Protein AF-A0A5C8INZ8-F1 (afdb_monomer_lite)

Structure (mmCIF, N/CA/C/O backbone):
data_AF-A0A5C8INZ8-F1
#
_entry.id   AF-A0A5C8INZ8-F1
#
loop_
_atom_site.group_PDB
_atom_site.id
_atom_site.type_symbol
_atom_site.label_atom_id
_atom_site.label_alt_id
_atom_site.label_comp_id
_atom_site.label_asym_id
_atom_site.label_entity_id
_atom_site.label_seq_id
_atom_site.pdbx_PDB_ins_code
_atom_site.Cartn_x
_atom_site.Cartn_y
_atom_site.Cartn_z
_atom_site.occupancy
_atom_site.B_iso_or_equiv
_atom_site.auth_seq_id
_atom_site.auth_comp_id
_atom_site.auth_asym_id
_atom_site.auth_atom_id
_atom_site.pdbx_PDB_model_num
ATOM 1 N N . MET A 1 1 ? 9.612 -4.306 -44.210 1.00 40.81 1 MET A N 1
ATOM 2 C CA . MET A 1 1 ? 9.689 -4.846 -42.834 1.00 40.81 1 MET A CA 1
ATOM 3 C C . MET A 1 1 ? 9.434 -3.708 -41.857 1.00 40.81 1 MET A C 1
ATOM 5 O O . MET A 1 1 ? 10.135 -2.709 -41.943 1.00 40.81 1 MET A O 1
ATOM 9 N N . LYS A 1 2 ? 8.412 -3.801 -40.997 1.00 43.66 2 LYS A N 1
ATOM 10 C CA . LYS A 1 2 ? 8.175 -2.814 -39.928 1.00 43.66 2 LYS A CA 1
ATOM 11 C C . LYS A 1 2 ? 8.855 -3.328 -38.661 1.00 43.66 2 LYS A C 1
ATOM 13 O O . LYS A 1 2 ? 8.386 -4.297 -38.078 1.00 43.66 2 LYS A O 1
ATOM 18 N N . SER A 1 3 ? 9.970 -2.718 -38.277 1.00 52.59 3 SER A N 1
ATOM 19 C CA . SER A 1 3 ? 10.570 -2.927 -36.963 1.00 52.59 3 SER A CA 1
ATOM 20 C C . SER A 1 3 ? 9.816 -2.061 -35.956 1.00 52.59 3 SER A C 1
ATOM 22 O O . SER A 1 3 ? 9.867 -0.835 -36.023 1.00 52.59 3 SER A O 1
ATOM 24 N N . GLU A 1 4 ? 9.079 -2.679 -35.034 1.00 58.44 4 GLU A N 1
ATOM 25 C CA . GLU A 1 4 ? 8.600 -1.939 -33.865 1.00 58.44 4 GLU A CA 1
ATOM 26 C C . GLU A 1 4 ? 9.768 -1.810 -32.886 1.00 58.44 4 GLU A C 1
ATOM 28 O O . GLU A 1 4 ? 10.257 -2.803 -32.343 1.00 58.44 4 GLU A O 1
ATOM 33 N N . GLN A 1 5 ? 10.267 -0.584 -32.718 1.00 57.09 5 GLN A N 1
ATOM 34 C CA . GLN A 1 5 ? 11.282 -0.288 -31.716 1.00 57.09 5 GLN A CA 1
ATOM 35 C C . GLN A 1 5 ? 10.610 -0.198 -30.348 1.00 57.09 5 GLN A C 1
ATOM 37 O O . GLN A 1 5 ? 9.704 0.609 -30.142 1.00 57.09 5 GLN A O 1
ATOM 42 N N . ILE A 1 6 ? 11.060 -1.028 -29.410 1.00 59.97 6 ILE A N 1
ATOM 43 C CA . ILE A 1 6 ? 10.658 -0.915 -28.009 1.00 59.97 6 ILE A CA 1
ATOM 44 C C . ILE A 1 6 ? 11.382 0.313 -27.431 1.00 59.97 6 ILE A C 1
ATOM 46 O O . ILE A 1 6 ? 12.613 0.369 -27.509 1.00 59.97 6 ILE A O 1
ATOM 50 N N . PRO A 1 7 ? 10.662 1.311 -26.890 1.00 58.78 7 PRO A N 1
ATOM 51 C CA . PRO A 1 7 ? 11.281 2.537 -26.400 1.00 58.78 7 PRO A CA 1
ATOM 52 C C . PRO A 1 7 ? 12.20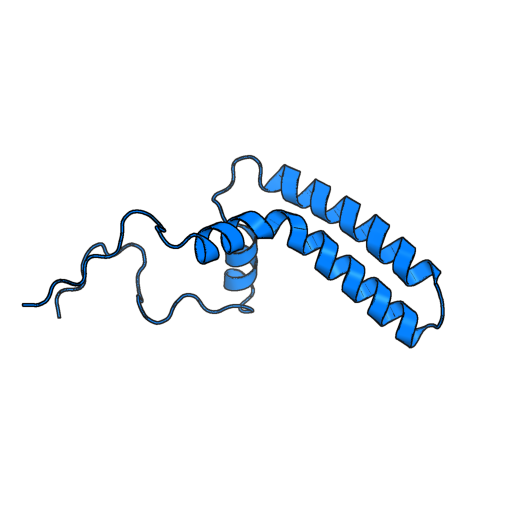7 2.250 -25.207 1.00 58.78 7 PRO A C 1
ATOM 54 O O . PRO A 1 7 ? 11.845 1.526 -24.282 1.00 58.78 7 PRO A O 1
ATOM 57 N N . GLN A 1 8 ? 13.420 2.817 -25.240 1.00 55.31 8 GLN A N 1
ATOM 58 C CA . GLN A 1 8 ? 14.454 2.623 -24.207 1.00 55.31 8 GLN A CA 1
ATOM 59 C C . GLN A 1 8 ? 14.155 3.357 -22.896 1.00 55.31 8 GLN A C 1
ATOM 61 O O . GLN A 1 8 ? 14.729 3.031 -21.858 1.00 55.31 8 GLN A O 1
ATOM 66 N N . LYS A 1 9 ? 13.281 4.359 -22.948 1.00 56.03 9 LYS A N 1
ATOM 67 C CA . LYS A 1 9 ? 12.795 5.104 -21.795 1.00 56.03 9 LYS A CA 1
ATOM 68 C C . LYS A 1 9 ? 11.278 5.034 -21.797 1.00 56.03 9 LYS A C 1
ATOM 70 O O . LYS A 1 9 ? 10.648 5.106 -22.853 1.00 56.03 9 LYS A O 1
ATOM 75 N N . LEU A 1 10 ? 10.687 4.878 -20.613 1.00 59.91 10 LEU A N 1
ATOM 76 C CA . LEU A 1 10 ? 9.277 5.201 -20.445 1.00 59.91 10 LEU A CA 1
ATOM 77 C C . LEU A 1 10 ? 9.147 6.722 -20.599 1.00 59.91 10 LEU A C 1
ATOM 79 O O . LEU A 1 10 ? 9.184 7.456 -19.620 1.00 59.91 10 LEU A O 1
ATOM 83 N N . ASP A 1 11 ? 8.971 7.191 -21.829 1.00 59.31 11 ASP A N 1
ATOM 84 C CA . ASP A 1 11 ? 8.662 8.600 -22.106 1.00 59.31 11 ASP A CA 1
ATOM 85 C C . ASP A 1 11 ? 7.179 8.917 -21.826 1.00 59.31 11 ASP A C 1
ATOM 87 O O . ASP A 1 11 ? 6.691 10.006 -22.118 1.00 59.31 11 ASP A O 1
ATOM 91 N N . ASN A 1 12 ? 6.442 7.957 -21.250 1.00 65.50 12 ASN A N 1
ATOM 92 C CA . ASN A 1 12 ? 5.077 8.146 -20.791 1.00 65.50 12 ASN A CA 1
ATOM 93 C C . ASN A 1 12 ? 5.070 8.495 -19.292 1.00 65.50 12 ASN A C 1
ATOM 95 O O . ASN A 1 12 ? 5.201 7.587 -18.461 1.00 65.50 12 ASN A O 1
ATOM 99 N N . PRO A 1 13 ? 4.865 9.774 -18.926 1.00 61.75 13 PRO A N 1
ATOM 100 C CA . PRO A 1 13 ? 4.904 10.212 -17.535 1.00 61.75 13 PRO A CA 1
ATOM 101 C C . PRO A 1 13 ? 3.892 9.460 -16.669 1.00 61.75 13 PRO A C 1
ATOM 103 O O . PRO A 1 13 ? 4.223 9.074 -15.555 1.00 61.75 13 PRO A O 1
ATOM 106 N N . ALA A 1 14 ? 2.696 9.152 -17.183 1.00 67.56 14 ALA A N 1
ATOM 107 C CA . ALA A 1 14 ? 1.675 8.431 -16.420 1.00 67.56 14 ALA A CA 1
ATOM 108 C C . ALA A 1 14 ? 2.139 7.031 -15.978 1.00 67.56 14 ALA A C 1
ATOM 110 O O . ALA A 1 14 ? 1.800 6.567 -14.890 1.00 67.56 14 ALA A O 1
ATOM 111 N N . GLN A 1 15 ? 2.936 6.359 -16.809 1.00 66.50 15 GLN A N 1
ATOM 112 C CA . GLN A 1 15 ? 3.433 5.021 -16.512 1.00 66.50 15 GLN A CA 1
ATOM 113 C C . GLN A 1 15 ? 4.631 5.066 -15.547 1.00 66.50 15 GLN A C 1
ATOM 115 O O . GLN A 1 15 ? 4.741 4.188 -14.697 1.00 66.50 15 GLN A O 1
ATOM 120 N N . VAL A 1 16 ? 5.470 6.108 -15.610 1.00 66.88 16 VAL A N 1
ATOM 121 C CA . VAL A 1 16 ? 6.520 6.370 -14.604 1.00 66.88 16 VAL A CA 1
ATOM 122 C C . VAL A 1 16 ? 5.895 6.682 -13.245 1.00 66.88 16 VAL A C 1
ATOM 124 O O . VAL A 1 16 ? 6.244 6.040 -12.259 1.00 66.88 16 VAL A O 1
ATOM 127 N N . PHE A 1 17 ? 4.889 7.562 -13.208 1.00 68.44 17 PHE A N 1
ATOM 128 C CA . PHE A 1 17 ? 4.141 7.861 -11.988 1.00 68.44 17 PHE A CA 1
ATOM 129 C C . PHE A 1 17 ? 3.544 6.600 -11.368 1.00 68.44 17 PHE A C 1
ATOM 131 O O . PHE A 1 17 ? 3.636 6.423 -10.163 1.00 68.44 17 PHE A O 1
ATOM 138 N N . TRP A 1 18 ? 2.986 5.680 -12.159 1.00 69.75 18 TRP A N 1
ATOM 139 C CA . TRP A 1 18 ? 2.456 4.426 -11.618 1.00 69.75 18 TRP A CA 1
ATOM 140 C C . TRP A 1 18 ? 3.529 3.543 -10.955 1.00 69.75 18 TRP A C 1
ATOM 142 O O . TRP A 1 18 ? 3.255 2.894 -9.946 1.00 69.75 18 TRP A O 1
ATOM 152 N N . LEU A 1 19 ? 4.749 3.513 -11.499 1.00 68.88 19 LEU A N 1
ATOM 153 C CA . LEU A 1 19 ? 5.889 2.780 -10.926 1.00 68.88 19 LEU A CA 1
ATOM 154 C C . LEU A 1 19 ? 6.453 3.456 -9.663 1.00 68.88 19 LEU A C 1
ATOM 156 O O . LEU A 1 19 ? 7.018 2.768 -8.817 1.00 68.88 19 LEU A O 1
ATOM 160 N N . GLU A 1 20 ? 6.313 4.777 -9.540 1.00 69.25 20 GLU A N 1
ATOM 161 C CA . GLU A 1 20 ? 6.769 5.565 -8.382 1.00 69.25 20 GLU A CA 1
ATOM 162 C C . GLU A 1 20 ? 5.720 5.644 -7.259 1.00 69.25 20 GLU A C 1
ATOM 164 O O . GLU A 1 20 ? 6.065 5.649 -6.079 1.00 69.25 20 GLU A O 1
ATOM 169 N N . VAL A 1 21 ? 4.430 5.639 -7.609 1.00 75.00 21 VAL A N 1
ATOM 170 C CA . VAL A 1 21 ? 3.286 5.641 -6.676 1.00 75.00 21 VAL A CA 1
ATOM 171 C C . VAL A 1 21 ? 3.181 4.328 -5.890 1.00 75.00 21 VAL A C 1
ATOM 173 O O . VAL A 1 21 ? 2.463 4.255 -4.892 1.00 75.00 21 VAL A O 1
ATOM 176 N N . ASP A 1 22 ? 3.933 3.294 -6.264 1.00 78.06 22 ASP A N 1
ATOM 177 C CA . ASP A 1 22 ? 3.981 2.030 -5.529 1.00 78.06 22 ASP A CA 1
ATOM 178 C C . ASP A 1 22 ? 4.385 2.198 -4.044 1.00 78.06 22 ASP A C 1
ATOM 180 O O . ASP A 1 22 ? 3.994 1.380 -3.217 1.00 78.06 22 ASP A O 1
ATOM 184 N N . GLU A 1 23 ? 5.086 3.276 -3.678 1.00 79.44 23 GLU A N 1
ATOM 185 C CA . GLU A 1 23 ? 5.510 3.579 -2.302 1.00 79.44 23 GLU A CA 1
ATOM 186 C C . GLU A 1 23 ? 4.362 3.968 -1.374 1.00 79.44 23 GLU A C 1
ATOM 188 O O . GLU A 1 23 ? 4.389 3.641 -0.187 1.00 79.44 23 GLU A O 1
ATOM 193 N N . ILE A 1 24 ? 3.343 4.642 -1.909 1.00 83.94 24 ILE A N 1
ATOM 194 C CA . ILE A 1 24 ? 2.184 5.106 -1.135 1.00 83.94 24 ILE A CA 1
ATOM 195 C C . ILE A 1 24 ? 1.026 4.101 -1.182 1.00 83.94 24 ILE A C 1
ATOM 197 O O . ILE A 1 24 ? 0.083 4.197 -0.396 1.00 83.94 24 ILE A O 1
ATOM 201 N N . MET A 1 25 ? 1.093 3.104 -2.068 1.00 87.00 25 MET A N 1
ATOM 202 C CA . MET A 1 25 ? 0.067 2.065 -2.200 1.00 87.00 25 MET A CA 1
ATOM 203 C C . MET A 1 25 ? -0.199 1.279 -0.904 1.00 87.00 25 MET A C 1
ATOM 205 O O . MET A 1 25 ? -1.377 1.091 -0.585 1.00 87.00 25 MET A O 1
ATOM 209 N N . PRO A 1 26 ? 0.812 0.856 -0.113 1.00 89.75 26 PRO A N 1
ATOM 210 C CA . PRO A 1 26 ? 0.565 0.173 1.158 1.00 89.75 26 PRO A CA 1
ATOM 211 C C . PRO A 1 26 ? -0.297 1.004 2.117 1.00 89.75 26 PRO A C 1
ATOM 213 O O . PRO A 1 26 ? -1.213 0.468 2.743 1.00 89.75 26 PRO A O 1
ATOM 216 N N . PHE A 1 27 ? -0.075 2.321 2.176 1.00 93.38 27 PHE A N 1
ATOM 217 C CA . PHE A 1 27 ? -0.885 3.229 2.986 1.00 93.38 27 PHE A CA 1
ATOM 218 C C . PHE A 1 27 ? -2.351 3.217 2.548 1.00 93.38 27 PHE A C 1
ATOM 220 O O . PHE A 1 27 ? -3.237 3.004 3.377 1.00 93.38 27 PHE A O 1
ATOM 227 N N . PHE A 1 28 ? -2.615 3.404 1.252 1.00 92.50 28 PHE A N 1
ATOM 228 C CA . PHE A 1 28 ? -3.984 3.443 0.735 1.00 92.50 28 PHE A CA 1
ATOM 229 C C . PHE A 1 28 ? -4.724 2.119 0.931 1.00 92.50 28 PHE A C 1
ATOM 231 O O . PHE A 1 28 ? -5.905 2.140 1.278 1.00 92.50 28 PHE A O 1
ATOM 238 N N . ILE A 1 29 ? -4.043 0.980 0.773 1.00 92.44 29 ILE A N 1
ATOM 239 C CA . ILE A 1 29 ? -4.631 -0.347 1.003 1.00 92.44 29 ILE A CA 1
ATOM 240 C C . ILE A 1 29 ? -5.059 -0.494 2.469 1.00 92.44 29 ILE A C 1
ATOM 242 O O . ILE A 1 29 ? -6.203 -0.862 2.745 1.00 92.44 29 ILE A O 1
ATOM 246 N N . CYS A 1 30 ? -4.181 -0.164 3.418 1.00 95.12 30 CYS A N 1
ATOM 247 C CA . CYS A 1 30 ? -4.494 -0.256 4.845 1.00 95.12 30 CYS A CA 1
ATOM 248 C C . CYS A 1 30 ? -5.567 0.752 5.281 1.00 95.12 30 CYS A C 1
ATOM 250 O O . CYS A 1 30 ? -6.446 0.415 6.077 1.00 95.12 30 CYS A O 1
ATOM 252 N N . TRP A 1 31 ? -5.545 1.970 4.737 1.00 95.50 31 TRP A N 1
ATOM 253 C CA . TRP A 1 31 ? -6.568 2.975 5.016 1.00 95.50 31 TRP A CA 1
ATOM 254 C C . TRP A 1 31 ? -7.943 2.554 4.481 1.00 95.50 31 TRP A C 1
ATOM 256 O O . TRP A 1 31 ? -8.935 2.620 5.212 1.00 95.50 31 TRP A O 1
ATOM 266 N N . ALA A 1 32 ? -8.004 2.041 3.248 1.00 95.19 32 ALA A N 1
ATOM 267 C CA . ALA A 1 32 ? -9.227 1.500 2.661 1.00 95.19 32 ALA A CA 1
ATOM 268 C C . ALA A 1 32 ? -9.763 0.303 3.463 1.00 95.19 32 ALA A C 1
ATOM 270 O O . ALA A 1 32 ? -10.965 0.233 3.730 1.00 95.19 32 ALA A O 1
ATOM 271 N N . ALA A 1 33 ? -8.884 -0.595 3.920 1.00 95.56 33 ALA A N 1
ATOM 272 C CA . ALA A 1 33 ? -9.260 -1.693 4.807 1.00 95.56 33 ALA A CA 1
ATOM 273 C C . ALA A 1 33 ? -9.843 -1.180 6.136 1.00 95.56 33 ALA A C 1
ATOM 275 O O . ALA A 1 33 ? -10.876 -1.674 6.584 1.00 95.56 33 ALA A O 1
ATOM 276 N N . GLY A 1 34 ? -9.252 -0.140 6.734 1.00 94.69 34 GLY A N 1
ATOM 277 C CA . GLY A 1 34 ? -9.777 0.504 7.942 1.00 94.69 34 GLY A CA 1
ATOM 278 C C . GLY A 1 34 ? -11.163 1.129 7.744 1.00 94.69 34 GLY A C 1
ATOM 279 O O . GLY A 1 34 ? -12.042 0.979 8.595 1.00 94.69 34 GLY A O 1
ATOM 280 N N . LEU A 1 35 ? -11.402 1.774 6.596 1.00 95.31 35 LEU A N 1
ATOM 281 C CA . LEU A 1 35 ? -12.726 2.290 6.220 1.00 95.31 35 LEU A CA 1
ATOM 282 C C . LEU A 1 35 ? -13.751 1.164 6.029 1.00 95.31 35 LEU A C 1
ATOM 284 O O . LEU A 1 35 ? -14.892 1.286 6.480 1.00 95.31 35 LEU A O 1
ATOM 288 N N . PHE A 1 36 ? -13.348 0.061 5.399 1.00 96.19 36 PHE A N 1
ATOM 289 C CA . PHE A 1 36 ? -14.204 -1.107 5.215 1.00 96.19 36 PHE A CA 1
ATOM 290 C C . PHE A 1 36 ? -14.569 -1.756 6.558 1.00 96.19 36 PHE A C 1
ATOM 292 O O . PHE A 1 36 ? -15.744 -1.999 6.833 1.00 96.19 36 PHE A O 1
ATOM 299 N N . LEU A 1 37 ? -13.589 -1.941 7.444 1.00 94.62 37 LEU A N 1
ATOM 300 C CA . LEU A 1 37 ? -13.803 -2.470 8.790 1.00 94.62 37 LEU A CA 1
ATOM 301 C C . LEU A 1 37 ? -14.669 -1.544 9.647 1.00 94.62 37 LEU A C 1
ATOM 303 O O . LEU A 1 37 ? -15.517 -2.035 10.392 1.00 94.62 37 LEU A O 1
ATOM 307 N N . ARG A 1 38 ? -14.535 -0.217 9.510 1.00 94.12 38 ARG A N 1
ATOM 308 C CA . ARG A 1 38 ? -15.458 0.739 10.143 1.00 94.12 38 ARG A CA 1
ATOM 309 C C . ARG A 1 38 ? -16.896 0.503 9.688 1.00 94.12 38 ARG A C 1
ATOM 311 O O . ARG A 1 38 ? -17.793 0.548 10.521 1.00 94.12 38 ARG A O 1
ATOM 318 N N . LYS A 1 39 ? -17.131 0.246 8.397 1.00 93.19 39 LYS A N 1
ATOM 319 C CA . LYS A 1 39 ? -18.481 -0.032 7.881 1.00 93.19 39 LYS A CA 1
ATOM 320 C C . LYS A 1 39 ? -19.076 -1.308 8.489 1.00 93.19 39 LYS A C 1
ATOM 322 O O . LYS A 1 39 ? -20.275 -1.347 8.731 1.00 93.19 39 LYS A O 1
ATOM 327 N N . LEU A 1 40 ? -18.248 -2.323 8.744 1.00 93.00 40 LEU A N 1
ATOM 328 C CA . LEU A 1 40 ? -18.685 -3.595 9.330 1.00 93.00 40 LEU A CA 1
ATOM 329 C C . LEU A 1 40 ? -18.893 -3.529 10.848 1.00 93.00 40 LEU A C 1
ATOM 331 O O . LEU A 1 40 ? -19.826 -4.129 11.366 1.00 93.00 40 LEU A O 1
ATOM 335 N N . THR A 1 41 ? -18.021 -2.819 11.561 1.00 91.62 41 THR A N 1
ATOM 336 C CA . THR A 1 41 ? -17.989 -2.814 13.037 1.00 91.62 41 THR A CA 1
ATOM 337 C C . THR A 1 41 ? -18.633 -1.578 13.664 1.00 91.62 41 THR A C 1
ATOM 339 O O . THR A 1 41 ? -18.857 -1.551 14.868 1.00 91.62 41 THR A O 1
ATOM 342 N N . GLY A 1 42 ? -18.874 -0.520 12.886 1.00 90.31 42 GLY A N 1
ATOM 343 C CA . GLY A 1 42 ? -19.338 0.783 13.374 1.00 90.31 42 GLY A CA 1
ATOM 344 C C . GLY A 1 42 ? -18.281 1.595 14.136 1.00 90.31 42 GLY A C 1
ATOM 345 O O . GLY A 1 42 ? -18.525 2.752 14.471 1.00 90.31 42 GLY A O 1
ATOM 346 N N . SER A 1 43 ? -17.094 1.036 14.393 1.00 90.50 43 SER A N 1
ATOM 347 C CA . SER A 1 43 ? -16.072 1.670 15.227 1.00 90.50 43 SER A CA 1
ATOM 348 C C . SER A 1 43 ? -15.161 2.601 14.427 1.00 90.50 43 SER A C 1
ATOM 350 O O . SER A 1 43 ? -14.490 2.192 13.477 1.00 90.50 43 SER A O 1
ATOM 352 N N . THR A 1 44 ? -15.071 3.862 14.855 1.00 90.12 44 THR A N 1
ATOM 353 C CA . THR A 1 44 ? -14.154 4.861 14.277 1.00 90.12 44 THR A CA 1
ATOM 354 C C . THR A 1 44 ? -12.681 4.481 14.471 1.00 90.12 44 THR A C 1
ATOM 356 O O . THR A 1 44 ? -11.844 4.841 13.642 1.00 90.12 44 THR A O 1
ATOM 359 N N . TRP A 1 45 ? -12.368 3.680 15.498 1.00 92.75 45 TRP A N 1
ATOM 360 C CA . TRP A 1 45 ? -11.010 3.195 15.772 1.00 92.75 45 TRP A CA 1
ATOM 361 C C . TRP A 1 45 ? -10.434 2.325 14.649 1.00 92.75 45 TRP A C 1
ATOM 363 O O . TRP A 1 45 ? -9.220 2.234 14.505 1.00 92.75 45 TRP A O 1
ATOM 373 N N . MET A 1 46 ? -11.282 1.725 13.808 1.00 93.19 46 MET A N 1
ATOM 374 C CA . MET A 1 46 ? -10.813 0.959 12.649 1.00 93.19 46 MET A CA 1
ATOM 375 C C . MET A 1 46 ? -10.135 1.849 11.602 1.00 93.19 46 MET A C 1
ATOM 377 O O . MET A 1 46 ? -9.181 1.424 10.955 1.00 93.19 46 MET A O 1
ATOM 381 N N . VAL A 1 47 ? -10.579 3.103 11.456 1.00 93.69 47 VAL A N 1
ATOM 382 C CA . VAL A 1 47 ? -9.969 4.049 10.509 1.00 93.69 47 VAL A CA 1
ATOM 383 C C . VAL A 1 47 ? -8.619 4.521 11.028 1.00 93.69 47 VAL A C 1
ATOM 385 O O . VAL A 1 47 ? -7.645 4.513 10.282 1.00 93.69 47 VAL A O 1
ATOM 388 N N . THR A 1 48 ? -8.541 4.892 12.309 1.00 94.50 48 THR A N 1
ATOM 389 C CA . THR A 1 48 ? -7.278 5.325 12.923 1.00 94.50 48 THR A CA 1
ATOM 390 C C . THR A 1 48 ? -6.268 4.179 12.982 1.00 94.50 48 THR A C 1
ATOM 392 O O . THR A 1 48 ? -5.100 4.385 12.658 1.00 94.50 48 THR A O 1
ATOM 395 N N . GLY A 1 49 ? -6.725 2.959 13.280 1.00 95.12 49 GLY A N 1
ATOM 396 C CA . GLY A 1 49 ? -5.923 1.741 13.177 1.00 95.12 49 GLY A CA 1
ATOM 397 C C . GLY A 1 49 ? -5.413 1.498 11.755 1.00 95.12 49 GLY A C 1
ATOM 398 O O . GLY A 1 49 ? -4.218 1.291 11.569 1.00 95.12 49 GLY A O 1
ATOM 399 N N . GLY A 1 50 ? -6.280 1.604 10.743 1.00 94.56 50 GLY A N 1
ATOM 400 C CA . GLY A 1 50 ? -5.894 1.472 9.333 1.00 94.56 50 GLY A CA 1
ATOM 401 C C . GLY A 1 50 ? -4.844 2.497 8.891 1.00 94.56 50 GLY A C 1
ATOM 402 O O . GLY A 1 50 ? -3.910 2.141 8.178 1.00 94.56 50 GLY A O 1
ATOM 403 N N . ILE A 1 51 ? -4.943 3.744 9.367 1.00 95.44 51 ILE A N 1
ATOM 404 C CA . ILE A 1 51 ? -3.936 4.792 9.125 1.00 95.44 51 ILE A CA 1
ATOM 405 C C . ILE A 1 51 ? -2.601 4.424 9.783 1.00 95.44 51 ILE A C 1
ATOM 407 O O . ILE A 1 51 ? -1.570 4.448 9.114 1.00 95.44 51 ILE A O 1
ATOM 411 N N . ALA A 1 52 ? -2.604 4.057 11.069 1.00 95.75 52 ALA A N 1
ATOM 412 C CA . ALA A 1 52 ? -1.383 3.714 11.800 1.00 95.75 52 ALA A CA 1
ATOM 413 C C . ALA A 1 52 ? -0.664 2.506 11.178 1.00 95.75 52 ALA A C 1
ATOM 415 O O . ALA A 1 52 ? 0.543 2.546 10.931 1.00 95.75 52 ALA A O 1
ATOM 416 N N . VAL A 1 53 ? -1.429 1.461 10.856 1.00 95.56 53 VAL A N 1
ATOM 417 C CA . VAL A 1 53 ? -0.939 0.264 10.168 1.00 95.56 53 VAL A CA 1
ATOM 418 C C . VAL A 1 53 ? -0.420 0.622 8.772 1.00 95.56 53 VAL A C 1
ATOM 420 O O . VAL A 1 53 ? 0.662 0.177 8.395 1.00 95.56 53 VAL A O 1
ATOM 423 N N . GLY A 1 54 ? -1.124 1.481 8.031 1.00 94.50 54 GLY A N 1
ATOM 424 C CA . GLY A 1 54 ? -0.702 1.945 6.710 1.00 94.50 54 GLY A CA 1
ATOM 425 C C . GLY A 1 54 ? 0.616 2.715 6.725 1.00 94.50 54 GLY A C 1
ATOM 426 O O . GLY A 1 54 ? 1.471 2.471 5.873 1.00 94.50 54 GLY A O 1
ATOM 427 N N . ILE A 1 55 ? 0.820 3.600 7.706 1.00 94.12 55 ILE A N 1
ATOM 428 C CA . ILE A 1 55 ? 2.091 4.319 7.895 1.00 94.12 55 ILE A CA 1
ATOM 429 C C . ILE A 1 55 ? 3.217 3.323 8.179 1.00 94.12 55 ILE A C 1
ATOM 431 O O . ILE A 1 55 ? 4.270 3.386 7.543 1.00 94.12 55 ILE A O 1
ATOM 435 N N . PHE A 1 56 ? 2.986 2.375 9.091 1.00 94.12 56 PHE A N 1
ATOM 436 C CA . PHE A 1 56 ? 3.974 1.361 9.447 1.00 94.12 56 PHE A CA 1
ATOM 437 C C . PHE A 1 56 ? 4.379 0.501 8.241 1.00 94.12 56 PHE A C 1
ATOM 439 O O . PHE A 1 56 ? 5.568 0.385 7.942 1.00 94.12 56 PHE A O 1
ATOM 446 N N . PHE A 1 57 ? 3.410 -0.051 7.504 1.00 91.81 57 PHE A N 1
ATOM 447 C CA . PHE A 1 57 ? 3.699 -0.865 6.321 1.00 91.81 57 PHE A CA 1
ATOM 448 C C . PHE A 1 57 ? 4.370 -0.065 5.208 1.00 91.81 57 PHE A C 1
ATOM 450 O O . PHE A 1 57 ? 5.283 -0.584 4.570 1.00 91.81 57 PHE A O 1
ATOM 457 N N . SER A 1 58 ? 3.980 1.195 5.001 1.00 91.44 58 SER A N 1
ATOM 458 C CA . SER A 1 58 ? 4.636 2.058 4.009 1.00 91.44 58 SER A CA 1
ATOM 459 C C . SER A 1 58 ? 6.089 2.324 4.386 1.00 91.44 58 SER A C 1
ATOM 461 O O . SER A 1 58 ? 6.968 2.212 3.540 1.00 91.44 58 SER A O 1
ATOM 463 N N . TRP A 1 59 ? 6.380 2.575 5.665 1.00 90.69 59 TRP A N 1
ATOM 464 C CA . TRP A 1 59 ? 7.754 2.747 6.138 1.00 90.69 59 TRP A CA 1
ATOM 465 C C . TRP A 1 59 ? 8.608 1.487 5.931 1.00 90.69 59 TRP A C 1
ATOM 467 O O . TRP A 1 59 ? 9.728 1.574 5.419 1.00 90.69 59 TRP A O 1
ATOM 477 N N . VAL A 1 60 ? 8.072 0.310 6.272 1.00 90.00 60 VAL A N 1
ATOM 478 C CA . VAL A 1 60 ? 8.746 -0.978 6.034 1.00 90.00 60 VAL A CA 1
ATOM 479 C C . VAL A 1 60 ? 8.975 -1.203 4.537 1.00 90.00 60 VAL A C 1
ATOM 481 O O . VAL A 1 60 ? 10.085 -1.563 4.138 1.00 90.00 60 VAL A O 1
ATOM 484 N N . TYR A 1 61 ? 7.962 -0.945 3.707 1.00 88.12 61 TYR A N 1
ATOM 485 C CA . TYR A 1 61 ? 8.049 -1.097 2.256 1.00 88.12 61 TYR A CA 1
ATOM 486 C C . TYR A 1 61 ? 9.093 -0.155 1.652 1.00 88.12 61 TYR A C 1
ATOM 488 O O . TYR A 1 61 ? 9.972 -0.611 0.926 1.00 88.12 61 TYR A O 1
ATOM 496 N N . MET A 1 62 ? 9.084 1.129 2.016 1.00 86.88 62 MET A N 1
ATOM 497 C CA . MET A 1 62 ? 10.085 2.100 1.564 1.00 86.88 62 MET A CA 1
ATOM 498 C C . MET A 1 62 ? 11.501 1.684 1.974 1.00 86.88 62 MET A C 1
ATOM 500 O O . MET A 1 62 ? 12.434 1.807 1.182 1.00 86.88 62 MET A O 1
ATOM 504 N N . LYS A 1 63 ? 11.685 1.156 3.193 1.00 86.38 63 LYS A N 1
ATOM 505 C CA . LYS A 1 63 ? 12.985 0.642 3.647 1.00 86.38 63 LYS A CA 1
ATOM 506 C C . LYS A 1 63 ? 13.450 -0.551 2.807 1.00 86.38 63 LYS A C 1
ATOM 508 O O . LYS A 1 63 ? 14.634 -0.624 2.500 1.00 86.38 63 LYS A O 1
ATOM 513 N N . HIS A 1 64 ? 12.542 -1.448 2.424 1.00 82.69 64 HIS A N 1
ATOM 514 C CA . HIS A 1 64 ? 12.845 -2.582 1.545 1.00 82.69 64 HIS A CA 1
ATOM 515 C C . HIS A 1 64 ? 13.104 -2.150 0.091 1.00 82.69 64 HIS A C 1
ATOM 517 O O . HIS A 1 64 ? 13.984 -2.686 -0.580 1.00 82.69 64 HIS A O 1
ATOM 523 N N . LYS A 1 65 ? 12.377 -1.136 -0.392 1.00 80.38 65 LYS A N 1
ATOM 524 C CA . LYS A 1 65 ? 12.514 -0.605 -1.752 1.00 80.38 65 LYS A CA 1
ATOM 525 C C . LYS A 1 65 ? 13.823 0.169 -1.956 1.00 80.38 65 LYS A C 1
ATOM 527 O O . LYS A 1 65 ? 14.293 0.258 -3.087 1.00 80.38 65 LYS A O 1
ATOM 532 N N . ARG A 1 66 ? 14.462 0.693 -0.900 1.00 76.88 66 ARG A N 1
ATOM 533 C CA . ARG A 1 66 ? 15.784 1.352 -0.985 1.00 76.88 66 ARG A CA 1
ATOM 534 C C . ARG A 1 66 ? 16.849 0.371 -1.500 1.00 76.88 66 ARG A C 1
ATOM 536 O O . ARG A 1 66 ? 17.400 -0.408 -0.733 1.00 76.88 66 ARG A O 1
ATOM 543 N N . GLY A 1 67 ? 17.137 0.434 -2.801 1.00 70.81 67 GLY A N 1
ATOM 544 C CA . GLY A 1 67 ? 18.070 -0.459 -3.506 1.00 70.81 67 GLY A CA 1
ATOM 545 C C . GLY A 1 67 ? 17.402 -1.475 -4.440 1.00 70.81 67 GLY A C 1
ATOM 546 O O . GLY A 1 67 ? 18.099 -2.236 -5.105 1.00 70.81 67 GLY A O 1
ATOM 547 N N . SER A 1 68 ? 16.070 -1.475 -4.515 1.00 71.38 68 SER A N 1
ATOM 548 C CA . SER A 1 68 ? 15.287 -2.312 -5.426 1.00 71.38 68 SER A CA 1
ATOM 549 C C . SER A 1 68 ? 14.954 -1.576 -6.728 1.00 71.38 68 SER A C 1
ATOM 551 O O . SER A 1 68 ? 15.000 -0.348 -6.802 1.00 71.38 68 SER A O 1
ATOM 553 N N . LEU A 1 69 ? 14.600 -2.338 -7.766 1.00 69.81 69 LEU A N 1
ATOM 554 C CA . LEU A 1 69 ? 14.132 -1.796 -9.045 1.00 69.81 69 LEU A CA 1
ATOM 555 C C . LEU A 1 69 ? 12.818 -0.998 -8.872 1.00 69.81 69 LEU A C 1
ATOM 557 O O . LEU A 1 69 ? 12.003 -1.346 -8.009 1.00 69.81 69 LEU A O 1
ATOM 561 N N . PRO A 1 70 ? 12.579 0.043 -9.697 1.00 70.19 70 PRO A N 1
ATOM 562 C CA . PRO A 1 70 ? 11.296 0.745 -9.741 1.00 70.19 70 PRO A CA 1
ATOM 563 C C . PRO A 1 70 ? 10.145 -0.236 -9.982 1.00 70.19 70 PRO A C 1
ATOM 565 O O . PRO A 1 70 ? 10.258 -1.124 -10.827 1.00 70.19 70 PRO A O 1
ATOM 568 N N . GLY A 1 71 ? 9.041 -0.078 -9.252 1.00 70.44 71 GLY A N 1
ATOM 569 C CA . GLY A 1 71 ? 7.871 -0.938 -9.401 1.00 70.44 71 GLY A CA 1
ATOM 570 C C . GLY A 1 71 ? 7.954 -2.315 -8.737 1.00 70.44 71 GLY A C 1
ATOM 571 O O . GLY A 1 71 ? 7.282 -3.263 -9.159 1.00 70.44 71 GLY A O 1
ATOM 572 N N . ALA A 1 72 ? 8.762 -2.455 -7.684 1.00 76.44 72 ALA A N 1
ATOM 573 C CA . ALA A 1 72 ? 8.903 -3.701 -6.928 1.00 76.44 72 ALA A CA 1
ATOM 574 C C . ALA A 1 72 ? 7.545 -4.277 -6.474 1.00 76.44 72 ALA A C 1
ATOM 576 O O . ALA A 1 72 ? 7.330 -5.487 -6.550 1.00 76.44 72 ALA A O 1
ATOM 577 N N . LEU A 1 73 ? 6.588 -3.426 -6.094 1.00 76.50 73 LEU A N 1
ATOM 578 C CA . LEU A 1 73 ? 5.245 -3.852 -5.695 1.00 76.50 73 LEU A CA 1
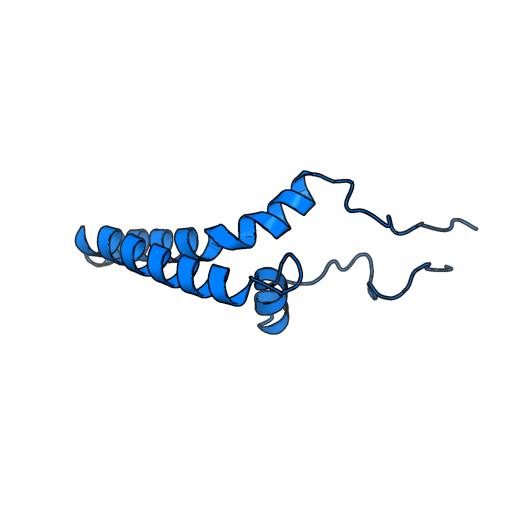ATOM 579 C C . LEU A 1 73 ? 4.460 -4.496 -6.849 1.00 76.50 73 LEU A C 1
ATOM 581 O O . LEU A 1 73 ? 3.776 -5.498 -6.643 1.00 76.50 73 LEU A O 1
ATOM 585 N N . GLN A 1 74 ? 4.575 -3.967 -8.074 1.00 76.81 74 GLN A N 1
ATOM 586 C CA . GLN A 1 74 ? 3.923 -4.578 -9.237 1.00 76.81 74 GLN A CA 1
ATOM 587 C C . GLN A 1 74 ? 4.542 -5.938 -9.563 1.00 76.81 74 GLN A C 1
ATOM 589 O O . GLN A 1 74 ? 3.819 -6.856 -9.944 1.00 76.81 74 GLN A O 1
ATOM 594 N N . HIS A 1 75 ? 5.852 -6.099 -9.357 1.00 77.12 75 HIS A N 1
ATOM 595 C CA . HIS A 1 75 ? 6.513 -7.396 -9.490 1.00 77.12 75 HIS A CA 1
ATOM 596 C C . HIS A 1 75 ? 6.057 -8.399 -8.424 1.00 77.12 75 HIS A C 1
ATOM 598 O O . HIS A 1 75 ? 5.805 -9.557 -8.758 1.00 77.12 75 HIS A O 1
ATOM 604 N N . ILE A 1 76 ? 5.881 -7.962 -7.173 1.00 78.44 76 ILE A N 1
ATOM 605 C CA . ILE A 1 76 ? 5.318 -8.797 -6.100 1.00 78.44 76 ILE A CA 1
ATOM 606 C C . ILE A 1 76 ? 3.906 -9.261 -6.478 1.00 78.44 76 ILE A C 1
ATOM 608 O O . ILE A 1 76 ? 3.604 -10.449 -6.385 1.00 78.44 76 ILE A O 1
ATOM 612 N N . PHE A 1 77 ?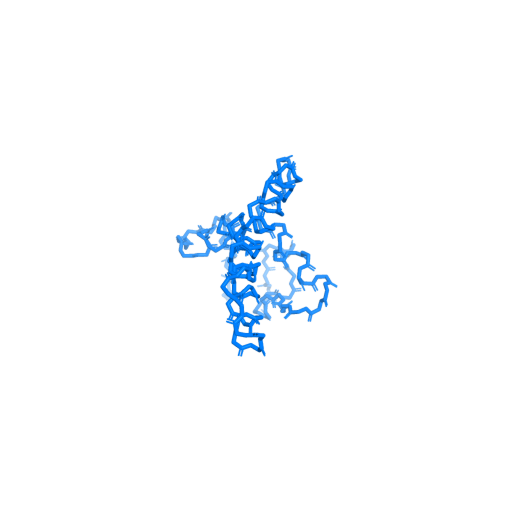 3.054 -8.356 -6.964 1.00 79.38 77 PHE A N 1
ATOM 613 C CA . PHE A 1 77 ? 1.699 -8.706 -7.388 1.00 79.38 77 PHE A CA 1
ATOM 614 C C . PHE A 1 77 ? 1.641 -9.568 -8.650 1.00 79.38 77 PHE A C 1
ATOM 616 O O . PHE A 1 77 ? 0.765 -10.428 -8.747 1.00 79.38 77 PHE A O 1
ATOM 623 N N . TYR A 1 78 ? 2.560 -9.374 -9.597 1.00 78.69 78 TYR A N 1
ATOM 624 C CA . TYR A 1 78 ? 2.703 -10.265 -10.746 1.00 78.69 78 TYR A CA 1
ATOM 625 C C . TYR A 1 78 ? 3.070 -11.679 -10.292 1.00 78.69 78 TYR A C 1
ATOM 627 O O . TYR A 1 78 ? 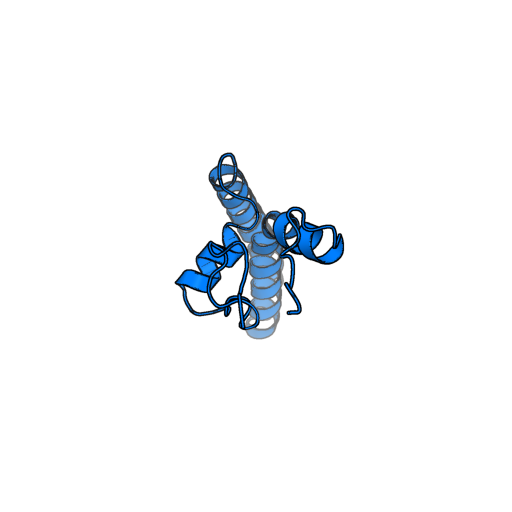2.427 -12.642 -10.701 1.00 78.69 78 TYR A O 1
ATOM 635 N N . ASN A 1 79 ? 4.049 -11.805 -9.392 1.00 80.31 79 ASN A N 1
ATOM 636 C CA . ASN A 1 79 ? 4.454 -13.097 -8.844 1.00 80.31 79 ASN A CA 1
ATOM 637 C C . ASN A 1 79 ? 3.332 -13.761 -8.025 1.00 80.31 79 ASN A C 1
ATOM 639 O O . ASN A 1 79 ? 3.185 -14.977 -8.047 1.00 80.31 79 ASN A O 1
ATOM 643 N N . ALA A 1 80 ? 2.501 -12.965 -7.348 1.00 81.69 80 ALA A N 1
ATOM 644 C CA . ALA A 1 80 ? 1.299 -13.439 -6.662 1.00 81.69 80 ALA A CA 1
ATOM 645 C C . ALA A 1 80 ? 0.126 -13.773 -7.615 1.00 81.69 80 ALA A C 1
ATOM 647 O O . ALA A 1 80 ? -0.925 -14.207 -7.150 1.00 81.69 80 ALA A O 1
ATOM 648 N N . GLY A 1 81 ? 0.269 -13.553 -8.928 1.00 81.50 81 GLY A N 1
ATOM 649 C CA . GLY A 1 81 ? -0.762 -13.830 -9.936 1.00 81.50 81 GLY A CA 1
ATOM 650 C C . GLY A 1 81 ? -1.920 -12.825 -9.974 1.00 81.50 81 GLY A C 1
ATOM 651 O O . GLY A 1 81 ? -2.920 -13.069 -10.644 1.00 81.50 81 GLY A O 1
ATOM 652 N N . VAL A 1 82 ? -1.804 -11.695 -9.273 1.00 78.12 82 VAL A N 1
ATOM 653 C CA . VAL A 1 82 ? -2.875 -10.692 -9.133 1.00 78.12 82 VAL A CA 1
ATOM 654 C C . VAL A 1 82 ? -2.937 -9.755 -10.341 1.00 78.12 82 VAL A C 1
ATOM 656 O O . VAL A 1 82 ? -4.009 -9.283 -10.714 1.00 78.12 82 VAL A O 1
ATOM 659 N N . ILE A 1 83 ? -1.791 -9.477 -10.969 1.00 75.19 83 ILE A N 1
ATOM 660 C CA . ILE A 1 83 ? -1.681 -8.549 -12.101 1.00 75.19 83 ILE A CA 1
ATOM 661 C C . ILE A 1 83 ? -0.966 -9.262 -13.246 1.00 75.19 83 ILE A C 1
ATOM 663 O O . ILE A 1 83 ? 0.060 -9.899 -13.036 1.00 75.19 83 ILE A O 1
ATOM 667 N N . GLY A 1 84 ? -1.488 -9.152 -14.469 1.00 66.75 84 GLY A N 1
ATOM 668 C CA . GLY A 1 84 ? -0.808 -9.654 -15.663 1.00 66.75 84 GLY A CA 1
ATOM 669 C C . GLY A 1 84 ? 0.237 -8.664 -16.177 1.00 66.75 84 GLY A C 1
ATOM 670 O O . GLY A 1 84 ? -0.012 -7.459 -16.207 1.00 66.75 84 GLY A O 1
ATOM 671 N N . LEU A 1 85 ? 1.385 -9.163 -16.640 1.00 64.94 85 LEU A N 1
ATOM 672 C CA . LEU A 1 85 ? 2.302 -8.348 -17.439 1.00 64.94 85 LEU A CA 1
ATOM 673 C C . LEU A 1 85 ? 1.649 -7.953 -18.768 1.00 64.94 85 LEU A C 1
ATOM 675 O O . LEU A 1 85 ? 0.719 -8.605 -19.254 1.00 64.94 85 LEU A O 1
ATOM 679 N N . ASN A 1 86 ? 2.151 -6.868 -19.359 1.00 66.31 86 ASN A N 1
ATOM 680 C CA . ASN A 1 86 ? 1.695 -6.385 -20.655 1.00 66.31 86 ASN A CA 1
ATOM 681 C C . ASN A 1 86 ? 1.723 -7.523 -21.694 1.00 66.31 86 ASN A C 1
ATOM 683 O O . ASN A 1 86 ? 2.788 -7.979 -22.097 1.00 66.31 86 ASN A O 1
ATOM 687 N N . LYS A 1 87 ? 0.544 -7.952 -22.162 1.00 63.12 87 LYS A N 1
ATOM 688 C CA . LYS A 1 87 ? 0.401 -9.038 -23.147 1.00 63.12 87 LYS A CA 1
ATOM 689 C C . LYS A 1 87 ? 0.876 -8.647 -24.550 1.00 63.12 87 LYS A C 1
ATOM 691 O O . LYS A 1 87 ? 0.985 -9.511 -25.413 1.00 63.12 87 LYS A O 1
ATOM 696 N N . ARG A 1 88 ? 1.132 -7.355 -24.793 1.00 62.81 88 ARG A N 1
ATOM 697 C CA . ARG A 1 88 ? 1.579 -6.841 -26.094 1.00 62.81 88 ARG A CA 1
ATOM 698 C C . ARG A 1 88 ? 3.012 -7.255 -26.423 1.00 62.81 88 ARG A C 1
ATOM 700 O O . ARG A 1 88 ? 3.314 -7.480 -27.588 1.00 62.81 88 ARG A O 1
ATOM 707 N N . PHE A 1 89 ? 3.871 -7.378 -25.413 1.00 61.16 89 PHE A N 1
ATOM 708 C CA . PHE A 1 89 ? 5.260 -7.793 -25.581 1.00 61.16 89 PHE A CA 1
ATOM 709 C C . PHE A 1 89 ? 5.512 -8.998 -24.6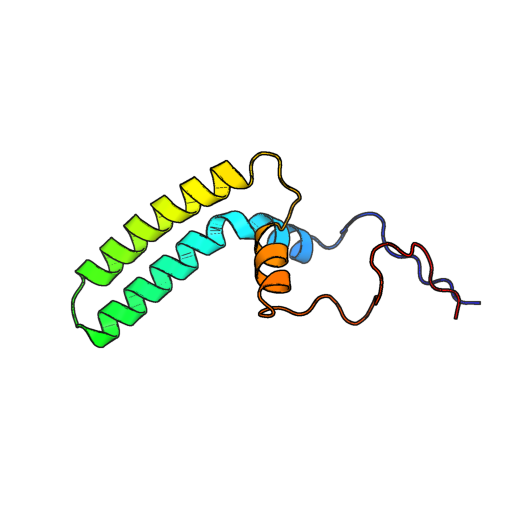77 1.00 61.16 89 PHE A C 1
ATOM 711 O O . P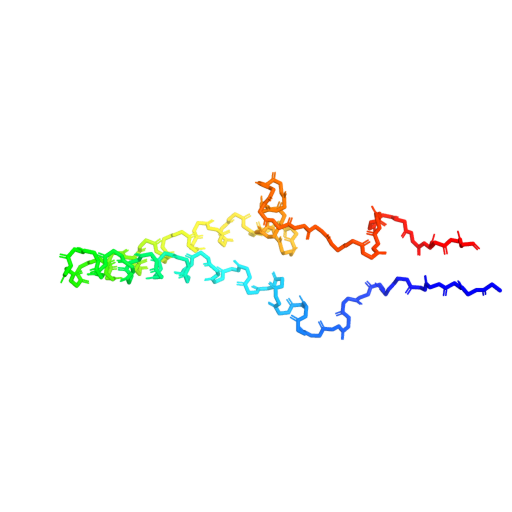HE A 1 89 ? 5.642 -8.858 -23.466 1.00 61.16 89 PHE A O 1
ATOM 718 N N . SER A 1 90 ? 5.554 -10.193 -25.270 1.00 57.25 90 SER A N 1
ATOM 719 C CA . SER A 1 90 ? 5.692 -11.468 -24.550 1.00 57.25 90 SER A CA 1
ATOM 720 C C . SER A 1 90 ? 7.049 -11.646 -23.868 1.00 57.25 90 SER A C 1
ATOM 722 O O . SER A 1 90 ? 7.199 -12.523 -23.022 1.00 57.25 90 SER A O 1
ATOM 724 N N . ASN A 1 91 ? 8.040 -10.826 -24.224 1.00 59.25 91 ASN A N 1
ATOM 725 C CA . ASN A 1 91 ? 9.383 -10.916 -23.681 1.00 59.25 91 ASN A CA 1
ATOM 726 C C . ASN A 1 91 ? 10.001 -9.514 -23.583 1.00 59.25 91 ASN A C 1
ATOM 728 O O . ASN A 1 91 ? 10.457 -8.962 -24.581 1.00 59.25 91 ASN A O 1
ATOM 732 N N . GLY A 1 92 ? 10.022 -8.932 -22.381 1.00 54.88 92 GLY A N 1
ATOM 733 C CA . GLY A 1 92 ? 10.636 -7.616 -22.139 1.00 54.88 92 GLY A CA 1
ATOM 734 C C . GLY A 1 92 ? 12.161 -7.596 -22.324 1.00 54.88 92 GLY A C 1
ATOM 735 O O . GLY A 1 92 ? 12.755 -6.525 -22.379 1.00 54.88 92 GLY A O 1
ATOM 736 N N . LEU A 1 93 ? 12.784 -8.775 -22.443 1.00 56.03 93 LEU A N 1
ATOM 737 C CA . LEU A 1 93 ? 14.209 -8.951 -22.737 1.00 56.03 93 LEU A CA 1
ATOM 738 C C . LEU A 1 93 ? 14.516 -8.955 -24.246 1.00 56.03 93 LEU A C 1
ATOM 740 O O . LEU A 1 93 ? 15.671 -8.785 -24.635 1.00 56.03 93 LEU A O 1
ATOM 744 N N . LEU A 1 94 ? 13.510 -9.160 -25.108 1.00 54.06 94 LEU A N 1
ATOM 745 C CA . LEU A 1 94 ? 13.691 -9.141 -26.561 1.00 54.06 94 LEU A CA 1
ATOM 746 C C . LEU A 1 94 ? 13.640 -7.698 -27.059 1.00 54.06 94 LEU A C 1
ATOM 748 O O . LEU A 1 94 ? 12.622 -7.030 -26.941 1.00 54.06 94 LEU A O 1
ATOM 752 N N . ARG A 1 95 ? 14.749 -7.226 -27.637 1.00 53.69 95 ARG A N 1
ATOM 753 C CA . ARG A 1 95 ? 14.952 -5.830 -28.066 1.00 53.69 95 ARG A CA 1
ATOM 754 C C . ARG A 1 95 ? 14.275 -5.477 -29.397 1.00 53.69 95 ARG A C 1
ATOM 756 O O . ARG A 1 95 ? 14.066 -4.303 -29.690 1.00 53.69 95 ARG A O 1
ATOM 763 N N . SER A 1 96 ? 13.941 -6.476 -30.207 1.00 55.84 96 SER A N 1
ATOM 764 C CA . SER A 1 96 ? 13.238 -6.305 -31.477 1.00 55.84 96 SER A CA 1
ATOM 765 C C . SER A 1 96 ? 12.458 -7.567 -31.810 1.00 55.84 96 SER A C 1
ATOM 767 O O . SER A 1 96 ? 13.020 -8.660 -31.768 1.00 55.84 96 SER A O 1
ATOM 769 N N . PHE A 1 97 ? 11.195 -7.413 -32.196 1.00 55.50 97 PHE A N 1
ATOM 770 C CA . PHE A 1 97 ? 10.431 -8.491 -32.810 1.00 55.50 97 PHE A CA 1
ATOM 771 C C . PHE A 1 97 ? 10.521 -8.348 -34.327 1.00 55.50 97 PHE A C 1
ATOM 773 O O . PHE A 1 97 ? 10.069 -7.354 -34.897 1.00 55.50 97 PHE A O 1
ATOM 780 N N . THR A 1 98 ? 11.127 -9.335 -34.980 1.00 54.06 98 THR A N 1
ATOM 781 C CA . THR A 1 98 ? 11.007 -9.507 -36.427 1.00 54.06 98 THR A CA 1
ATOM 782 C C . THR A 1 98 ? 9.760 -10.349 -36.658 1.00 54.06 98 THR A C 1
ATOM 784 O O . THR A 1 98 ? 9.682 -11.468 -36.154 1.00 54.06 98 THR A O 1
ATOM 787 N N . LYS A 1 99 ? 8.759 -9.780 -37.330 1.00 53.38 99 LYS A N 1
ATOM 788 C CA . LYS A 1 99 ? 7.577 -10.518 -37.776 1.00 53.38 99 LYS A CA 1
ATOM 789 C C . LYS A 1 99 ? 7.794 -11.020 -39.193 1.00 53.38 99 LYS A C 1
ATOM 791 O O . LYS A 1 99 ? 8.365 -10.233 -39.986 1.00 53.38 99 LYS A O 1
#

Secondary structure (DSSP, 8-state):
---EEPPSS---HHHHHHHHGGGTHHHHHHHHHHHHHHHHH--THHHHHHHHHHHHHHHHHHHHHTTSPTTHHHHHHHHTTSS---TT-S-TT-SEE--

Sequence (99 aa):
MKSEQIPQKLDNPAQVFWLEVDEIMPFFICWAAGLFLRKLTGSTWMVTGGIAVGIFFSWVYMKHKRGSLPGALQHIFYNAGVIGLNKRFSNGLLRSFTK

pLDDT: mean 76.9, std 15.21, range [40.81, 96.19]

Foldseek 3Di:
DDKDFDDPDCPPVVVLCVLVCLLQVLLVVLQVQLVVVCVVPVDPVSNVVSNVRSVVVSVVVVVVCVVPDRNVVVVVCVVVVNDDDDPVDPDPPDRIDDD

Radius of gyration: 18.45 Å; chains: 1; bounding box: 37×24×59 Å